Protein AF-A0A2G1LIZ6-F1 (afdb_monomer)

Secondary structure (DSSP, 8-state):
---GGGSPEE-HHHHHHTT--S---EE----PPPSS-EEEEEE-TT--EEEEEEE-SSTTSPP-EEEEEE--SS-EEE-TTSSEEE----EEE-GGG-EEEEGGGS-GGGS-S-EEEE-S--GGGGGG-

Foldseek 3Di:
DPDLVPADFCALVNCVVVVHHSPGGGRDDDDDDFFAKDKDWDADPVGWIKIKIFHDPDGRHGGFKIKIATQPPPAWEQDPVRDIADFDWDWDADPPRDTPDTQVPPDRRPTDSMDMGGDDDDPVVPPPD

Solvent-accessible surface area (backbone atoms only — not comparable to full-atom values): 7907 Å² total; per-residue (Å²): 129,85,62,67,87,74,38,58,65,46,41,30,66,61,34,43,74,74,75,40,68,70,91,35,74,42,69,39,84,89,74,87,81,64,62,14,74,46,76,51,74,52,65,50,96,91,63,52,34,42,37,42,37,33,40,32,95,45,92,66,33,64,50,50,36,36,41,40,36,43,64,70,60,87,43,68,37,84,40,98,85,80,47,75,36,38,20,44,79,50,68,42,73,46,86,92,71,43,69,82,44,52,35,79,80,45,58,77,87,70,31,44,53,62,46,77,47,75,76,64,85,63,80,73,74,66,78,82,118

Structure (mmCIF, N/CA/C/O backbone):
data_AF-A0A2G1LIZ6-F1
#
_entry.id   AF-A0A2G1LIZ6-F1
#
loop_
_atom_site.group_PDB
_atom_site.id
_atom_site.type_symbol
_atom_site.label_atom_id
_atom_site.label_alt_id
_atom_site.label_comp_id
_atom_site.label_asym_id
_atom_site.label_entity_id
_atom_site.label_seq_id
_atom_site.pdbx_PDB_ins_code
_atom_site.Cartn_x
_atom_site.Cartn_y
_atom_site.Cartn_z
_atom_site.occupancy
_atom_site.B_iso_or_equiv
_atom_site.auth_seq_id
_atom_site.auth_comp_id
_atom_site.auth_asym_id
_atom_site.auth_atom_id
_atom_site.pdbx_PDB_model_num
ATOM 1 N N . MET A 1 1 ? -5.457 14.242 18.792 1.00 60.66 1 MET A N 1
ATOM 2 C CA . MET A 1 1 ? -4.778 13.085 18.172 1.00 60.66 1 MET A CA 1
ATOM 3 C C . MET A 1 1 ? -4.907 11.948 19.171 1.00 60.66 1 MET A C 1
ATOM 5 O O . MET A 1 1 ? -4.660 12.217 20.341 1.00 60.66 1 MET A O 1
ATOM 9 N N . ALA A 1 2 ? -5.408 10.773 18.781 1.00 61.31 2 ALA A N 1
ATOM 10 C CA . ALA A 1 2 ? -5.489 9.646 19.712 1.00 61.31 2 ALA A CA 1
ATOM 11 C C . ALA A 1 2 ? -4.075 9.307 20.210 1.00 61.31 2 ALA A C 1
ATOM 13 O O . ALA A 1 2 ? -3.129 9.341 19.422 1.00 61.31 2 ALA A O 1
ATOM 14 N N . ASP A 1 3 ? -3.926 9.053 21.507 1.00 77.06 3 ASP A N 1
ATOM 15 C CA . ASP A 1 3 ? -2.654 8.614 22.073 1.00 77.06 3 ASP A CA 1
ATOM 16 C C . ASP A 1 3 ? -2.329 7.220 21.516 1.00 77.06 3 ASP A C 1
ATOM 18 O O . ASP A 1 3 ? -3.114 6.285 21.673 1.00 77.06 3 ASP A O 1
ATOM 22 N N . ILE A 1 4 ? -1.183 7.089 20.840 1.00 72.50 4 ILE A N 1
ATOM 23 C CA . ILE A 1 4 ? -0.761 5.840 20.194 1.00 72.50 4 ILE A CA 1
ATOM 24 C C . ILE A 1 4 ? -0.611 4.688 21.201 1.00 72.50 4 ILE A C 1
ATOM 26 O O . ILE A 1 4 ? -0.730 3.526 20.823 1.00 72.50 4 ILE A O 1
ATOM 30 N N . THR A 1 5 ? -0.406 4.999 22.486 1.00 76.12 5 THR A N 1
ATOM 31 C CA . THR A 1 5 ? -0.333 4.001 23.564 1.00 76.12 5 THR A CA 1
ATOM 32 C C . THR A 1 5 ? -1.681 3.353 23.884 1.00 76.12 5 THR A C 1
ATOM 34 O O . THR A 1 5 ? -1.715 2.325 24.553 1.00 76.12 5 THR A O 1
ATOM 37 N N . GLN A 1 6 ? -2.787 3.927 23.400 1.00 83.75 6 GLN A N 1
ATOM 38 C CA . GLN A 1 6 ? -4.148 3.420 23.601 1.00 83.75 6 GLN A CA 1
ATOM 39 C C . GLN A 1 6 ? -4.644 2.562 22.430 1.00 83.75 6 GLN A C 1
ATOM 41 O O . GLN A 1 6 ? -5.782 2.092 22.447 1.00 83.75 6 GLN A O 1
ATOM 46 N N . LEU A 1 7 ? -3.824 2.375 21.394 1.00 86.75 7 LEU A N 1
ATOM 47 C CA . LEU A 1 7 ? -4.186 1.516 20.275 1.00 86.75 7 LEU A CA 1
ATOM 48 C C . LEU A 1 7 ? -4.149 0.039 20.686 1.00 86.75 7 LEU A C 1
ATOM 50 O O . LEU A 1 7 ? -3.280 -0.359 21.468 1.00 86.75 7 LEU A O 1
ATOM 54 N N . PRO A 1 8 ? -5.050 -0.798 20.141 1.00 88.62 8 PRO A N 1
ATOM 55 C CA . PRO A 1 8 ? -4.951 -2.236 20.333 1.00 88.62 8 PRO A CA 1
ATOM 56 C C . PRO A 1 8 ? -3.616 -2.752 19.783 1.00 88.62 8 PRO A C 1
ATOM 58 O O . PRO A 1 8 ? -3.088 -2.238 18.797 1.00 88.62 8 PRO A O 1
ATOM 61 N N . VAL A 1 9 ? -3.074 -3.790 20.414 1.00 89.31 9 VAL A N 1
ATOM 62 C CA . VAL A 1 9 ? -1.849 -4.456 19.959 1.00 89.31 9 VAL A CA 1
ATOM 63 C C . VAL A 1 9 ? -2.237 -5.673 19.125 1.00 89.31 9 VAL A C 1
ATOM 65 O O . VAL A 1 9 ? -2.913 -6.567 19.634 1.00 89.31 9 VAL A O 1
ATOM 68 N N . MET A 1 10 ? -1.805 -5.722 17.862 1.00 87.94 10 MET A N 1
ATOM 69 C CA . MET A 1 10 ? -1.897 -6.941 17.053 1.00 87.94 10 MET A CA 1
ATOM 70 C C . MET A 1 10 ? -0.737 -7.860 17.434 1.00 87.94 10 MET A C 1
ATOM 72 O O . MET A 1 10 ? 0.426 -7.524 17.193 1.00 87.94 10 MET A O 1
ATOM 76 N N . ARG A 1 11 ? -1.048 -9.014 18.034 1.00 89.12 11 ARG A N 1
ATOM 77 C CA . ARG A 1 11 ? -0.033 -9.990 18.449 1.00 89.12 11 ARG A CA 1
ATOM 78 C C . ARG A 1 11 ? 0.511 -10.753 17.243 1.00 89.12 11 ARG A C 1
ATOM 80 O O . ARG A 1 11 ? -0.186 -10.939 16.244 1.00 89.12 11 ARG A O 1
ATOM 87 N N . ALA A 1 12 ? 1.723 -11.293 17.374 1.00 86.88 12 ALA A N 1
ATOM 88 C CA . ALA A 1 12 ? 2.371 -12.099 16.334 1.00 86.88 12 ALA A CA 1
ATOM 89 C C . ALA A 1 12 ? 1.498 -13.270 15.858 1.00 86.88 12 ALA A C 1
ATOM 91 O O . ALA A 1 12 ? 1.431 -13.551 14.663 1.00 86.88 12 ALA A O 1
ATOM 92 N N . SER A 1 13 ? 0.817 -13.934 16.796 1.00 88.44 13 SER A N 1
ATOM 93 C CA . SER A 1 13 ? -0.085 -15.054 16.518 1.00 88.44 13 SER A CA 1
ATOM 94 C C . SER A 1 13 ? -1.283 -14.646 15.668 1.00 88.44 13 SER A C 1
ATOM 96 O O . SER A 1 13 ? -1.691 -15.393 14.783 1.00 88.44 13 SER A O 1
ATOM 98 N N . ASP A 1 14 ? -1.826 -13.457 15.923 1.00 87.19 14 ASP A N 1
ATOM 99 C CA . ASP A 1 14 ? -3.014 -12.948 15.241 1.00 87.19 14 ASP A CA 1
ATOM 100 C C . ASP A 1 14 ? -2.648 -12.534 13.812 1.00 87.1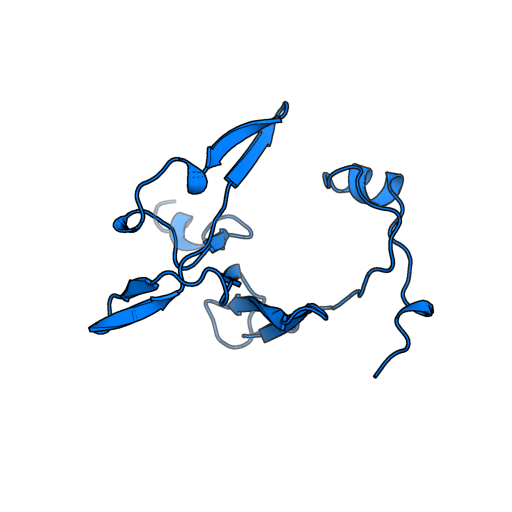9 14 ASP A C 1
ATOM 102 O O . ASP A 1 14 ? -3.355 -12.864 12.862 1.00 87.19 14 ASP A O 1
ATOM 106 N N . ALA A 1 15 ? -1.485 -11.895 13.653 1.00 85.19 15 ALA A N 1
ATOM 107 C CA . ALA A 1 15 ? -0.903 -11.582 12.354 1.00 85.19 15 ALA A CA 1
ATOM 108 C C . ALA A 1 15 ? -0.625 -12.849 11.525 1.00 85.19 15 ALA A C 1
ATOM 110 O O . ALA A 1 15 ? -0.995 -12.914 10.353 1.00 85.19 15 ALA A O 1
ATOM 111 N N . GLU A 1 16 ? -0.018 -13.877 12.124 1.00 85.06 16 GLU A N 1
ATOM 112 C CA . GLU A 1 16 ? 0.269 -15.139 11.432 1.00 85.06 16 GLU A CA 1
ATOM 113 C C . GLU A 1 16 ? -1.015 -15.864 11.004 1.00 85.06 16 GLU A C 1
ATOM 115 O O . GLU A 1 16 ? -1.078 -16.386 9.889 1.00 85.06 16 GLU A O 1
ATOM 120 N N . ALA A 1 17 ? -2.063 -15.840 11.835 1.00 86.19 17 ALA A N 1
ATOM 121 C CA . ALA A 1 17 ? -3.351 -16.458 11.523 1.00 86.19 17 ALA A CA 1
ATOM 122 C C . ALA A 1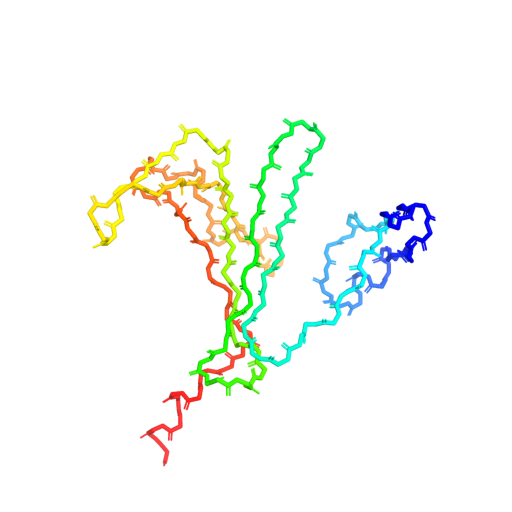 17 ? -4.027 -15.867 10.270 1.00 86.19 17 ALA A C 1
ATOM 124 O O . ALA A 1 17 ? -4.750 -16.583 9.578 1.00 86.19 17 ALA A O 1
ATOM 125 N N . ILE A 1 18 ? -3.762 -14.597 9.944 1.00 83.56 18 ILE A N 1
ATOM 126 C CA . ILE A 1 18 ? -4.260 -13.929 8.728 1.00 83.56 18 ILE A CA 1
ATOM 127 C C . ILE A 1 18 ? -3.228 -13.897 7.586 1.00 83.56 18 ILE A C 1
ATOM 129 O O . ILE A 1 18 ? -3.427 -13.211 6.585 1.00 83.56 18 ILE A O 1
ATOM 133 N N . GLY A 1 19 ? -2.123 -14.641 7.712 1.00 77.81 19 GLY A N 1
ATOM 134 C CA . GLY A 1 19 ? -1.084 -14.755 6.682 1.00 77.81 19 GLY A CA 1
ATOM 135 C C . GLY A 1 19 ? -0.086 -13.593 6.639 1.00 77.81 19 GLY A C 1
ATOM 136 O O . GLY A 1 19 ? 0.644 -13.451 5.657 1.00 77.81 19 GLY A O 1
ATOM 137 N N . PHE A 1 20 ? -0.032 -12.767 7.684 1.00 79.31 20 PHE A N 1
ATOM 138 C CA . PHE A 1 20 ? 0.905 -11.655 7.807 1.00 79.31 20 PHE A CA 1
ATOM 139 C C . PHE A 1 20 ? 2.208 -12.092 8.507 1.00 79.31 20 PHE A C 1
ATOM 141 O O . PHE A 1 20 ? 2.254 -13.090 9.227 1.00 79.31 20 PHE A O 1
ATOM 148 N N . ALA A 1 21 ? 3.313 -11.381 8.257 1.00 69.56 21 ALA A N 1
ATOM 149 C CA . ALA A 1 21 ? 4.631 -11.774 8.767 1.00 69.56 21 ALA A CA 1
ATOM 150 C C . ALA A 1 21 ? 4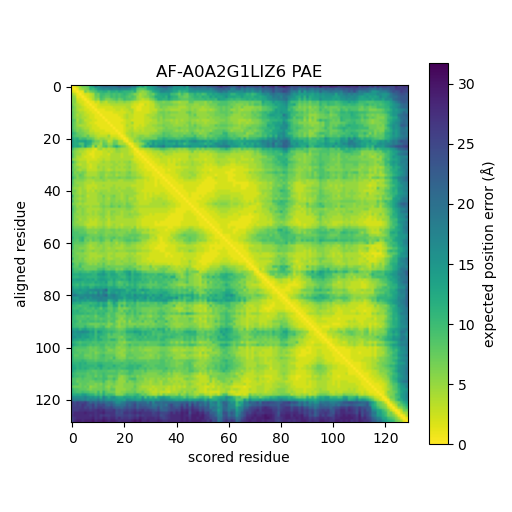.713 -11.682 10.304 1.00 69.56 21 ALA A C 1
ATOM 152 O O . ALA A 1 21 ? 4.033 -10.877 10.925 1.00 69.56 21 ALA A O 1
ATOM 153 N N . ARG A 1 22 ? 5.605 -12.448 10.942 1.00 63.91 22 ARG A N 1
ATOM 154 C CA . ARG A 1 22 ? 5.727 -12.502 12.418 1.00 63.91 22 ARG A CA 1
ATOM 155 C C . ARG A 1 22 ? 6.353 -11.266 13.073 1.00 63.91 22 ARG A C 1
ATOM 157 O O . ARG A 1 22 ? 6.548 -11.262 14.281 1.00 63.91 22 ARG A O 1
ATOM 164 N N . PHE A 1 23 ? 6.666 -10.214 12.317 1.00 62.75 23 PHE A N 1
ATOM 165 C CA . PHE A 1 23 ? 7.234 -8.968 12.854 1.00 62.75 23 PHE A CA 1
ATOM 166 C C . PHE A 1 23 ? 6.222 -8.127 13.665 1.00 62.75 23 PHE A C 1
ATOM 168 O O . PHE A 1 23 ? 6.439 -6.934 13.853 1.00 62.75 23 PHE A O 1
ATOM 175 N N . ASN A 1 24 ? 5.121 -8.723 14.131 1.00 69.31 24 ASN A N 1
ATOM 176 C CA . ASN A 1 24 ? 4.016 -8.032 14.786 1.00 69.31 24 ASN A CA 1
ATOM 177 C C . ASN A 1 24 ? 3.987 -8.334 16.286 1.00 69.31 24 ASN A C 1
ATOM 179 O O . ASN A 1 24 ? 3.921 -9.488 16.682 1.00 69.31 24 ASN A O 1
ATOM 183 N N . ASP A 1 25 ? 4.044 -7.280 17.092 1.00 83.00 25 ASP A N 1
ATOM 184 C CA . ASP A 1 25 ? 3.626 -7.196 18.500 1.00 83.00 25 ASP A CA 1
ATOM 185 C C . ASP A 1 25 ? 3.594 -5.699 18.852 1.00 83.00 25 ASP A C 1
ATOM 187 O O . ASP A 1 25 ? 4.365 -5.185 19.662 1.00 83.00 25 ASP A O 1
ATOM 191 N N . VAL A 1 26 ? 2.824 -4.948 18.061 1.00 84.12 26 VAL A N 1
ATOM 192 C CA . VAL A 1 26 ? 2.916 -3.484 17.982 1.00 84.12 26 VAL A CA 1
ATOM 193 C C . VAL A 1 26 ? 1.534 -2.826 18.010 1.00 84.12 26 VAL A C 1
ATOM 195 O O . VAL A 1 26 ? 0.549 -3.445 17.584 1.00 84.12 26 VAL A O 1
ATOM 198 N N . PRO A 1 27 ? 1.440 -1.562 18.475 1.00 87.50 27 PRO A N 1
ATOM 199 C CA . PRO A 1 27 ? 0.222 -0.767 18.368 1.00 87.50 27 PRO A CA 1
ATOM 200 C C . PRO A 1 27 ? -0.301 -0.751 16.928 1.00 87.50 27 PRO A C 1
ATOM 202 O O . PRO A 1 27 ? 0.426 -0.423 15.992 1.00 87.50 27 PRO A O 1
ATOM 205 N N . THR A 1 28 ? -1.566 -1.113 16.754 1.00 86.38 28 THR A N 1
ATOM 206 C CA . THR A 1 28 ? -2.241 -1.208 15.459 1.00 86.38 28 THR A CA 1
ATOM 207 C C . THR A 1 28 ? -3.396 -0.227 15.436 1.00 86.38 28 THR A C 1
ATOM 209 O O . THR A 1 28 ? -4.218 -0.218 16.345 1.00 86.38 28 THR A O 1
ATOM 212 N N . PHE A 1 29 ? -3.471 0.604 14.400 1.00 87.88 29 PHE A N 1
ATOM 213 C CA . PHE A 1 29 ? -4.598 1.508 14.199 1.00 87.88 29 PHE A CA 1
ATOM 214 C C . PHE A 1 29 ? -5.666 0.802 13.350 1.00 87.88 29 PHE A C 1
ATOM 216 O O . PHE A 1 29 ? -5.493 0.732 12.131 1.00 87.88 29 PHE A O 1
ATOM 223 N N . PRO A 1 30 ? -6.733 0.237 13.949 1.00 85.88 30 PRO A N 1
ATOM 224 C CA . PRO A 1 30 ? -7.818 -0.335 13.169 1.00 85.88 30 PRO A CA 1
ATOM 225 C C . PRO A 1 30 ? -8.576 0.796 12.475 1.00 85.88 30 PRO A C 1
ATOM 227 O O . PRO A 1 30 ? -8.941 1.790 13.106 1.00 85.88 30 PRO A O 1
ATOM 230 N N . LEU A 1 31 ? -8.808 0.643 11.176 1.00 88.81 31 LEU A N 1
ATOM 231 C CA . LEU A 1 31 ? -9.598 1.584 10.401 1.00 88.81 31 LEU A CA 1
ATOM 232 C C . LEU A 1 31 ? -10.528 0.820 9.467 1.00 88.81 31 LEU A C 1
ATOM 234 O O . LEU A 1 31 ? -10.067 0.109 8.576 1.00 88.81 31 LEU A O 1
ATOM 238 N N . ASP A 1 32 ? -11.826 1.023 9.657 1.00 92.00 32 ASP A N 1
ATOM 239 C CA . ASP A 1 32 ? -12.833 0.599 8.696 1.00 92.00 32 ASP A CA 1
ATOM 240 C C . ASP A 1 32 ? -12.844 1.589 7.530 1.00 92.00 32 ASP A C 1
ATOM 242 O O . ASP A 1 32 ? -12.994 2.800 7.718 1.00 92.00 32 ASP A O 1
ATOM 246 N N . ILE A 1 33 ? -12.654 1.074 6.317 1.00 93.19 33 ILE A N 1
ATOM 247 C CA . ILE A 1 33 ? -12.689 1.888 5.105 1.00 93.19 33 ILE A CA 1
ATOM 248 C C . ILE A 1 33 ? -14.149 2.012 4.655 1.00 93.19 33 ILE A C 1
ATOM 250 O O . ILE A 1 33 ? -14.803 0.982 4.474 1.00 93.19 33 ILE A O 1
ATOM 254 N N . PRO A 1 34 ? -14.684 3.235 4.493 1.00 92.75 34 PRO A N 1
ATOM 255 C CA . PRO A 1 34 ? -16.061 3.420 4.059 1.00 92.75 34 PRO A CA 1
ATOM 256 C C . PRO A 1 34 ? -16.248 3.036 2.586 1.00 92.75 34 PRO A C 1
ATOM 258 O O . PRO A 1 34 ? -15.288 2.961 1.819 1.00 92.75 34 PRO A O 1
ATOM 261 N N . ASP A 1 35 ? -17.507 2.872 2.182 1.00 94.00 35 ASP A N 1
ATOM 262 C CA . ASP A 1 35 ? -17.870 2.782 0.770 1.00 94.00 35 ASP A CA 1
ATOM 263 C C . ASP A 1 35 ? -17.503 4.070 0.013 1.00 94.00 35 ASP A C 1
ATOM 265 O O . ASP A 1 35 ? -17.664 5.189 0.511 1.00 94.00 35 ASP A O 1
ATOM 269 N N . GLY A 1 36 ? -17.073 3.904 -1.237 1.00 93.06 36 GLY A N 1
ATOM 270 C CA . GLY A 1 36 ? -16.527 4.961 -2.075 1.00 93.06 36 GLY A CA 1
ATOM 271 C C . GLY A 1 36 ? -15.010 5.093 -1.954 1.00 93.06 36 GLY A C 1
ATOM 272 O O . GLY A 1 36 ? -14.312 4.196 -1.490 1.00 93.06 36 GLY A O 1
ATOM 273 N N . ASP A 1 37 ? -14.509 6.226 -2.432 1.00 94.12 37 ASP A N 1
ATOM 274 C CA . ASP A 1 37 ? -13.081 6.513 -2.453 1.00 94.12 37 ASP A CA 1
ATOM 275 C C . ASP A 1 37 ? -12.615 7.037 -1.088 1.00 94.12 37 ASP A C 1
ATOM 277 O O . ASP A 1 37 ? -13.249 7.921 -0.502 1.00 94.12 37 ASP A O 1
ATOM 281 N N . PHE A 1 38 ? -11.483 6.535 -0.593 1.00 95.69 38 PHE A N 1
ATOM 282 C CA . PHE A 1 38 ? -10.929 6.950 0.696 1.00 95.69 38 PHE A CA 1
ATOM 283 C C . PHE A 1 38 ? -9.400 6.991 0.679 1.00 95.69 38 PHE A C 1
ATOM 285 O O . PHE A 1 38 ? -8.748 6.100 0.139 1.00 95.69 38 PHE A O 1
ATOM 292 N N . THR A 1 39 ? -8.805 8.002 1.316 1.00 95.88 39 THR A N 1
ATOM 293 C CA . THR A 1 39 ? -7.347 8.196 1.324 1.00 95.88 39 THR A CA 1
ATOM 294 C C . THR A 1 39 ? -6.800 8.251 2.740 1.00 95.88 39 THR A C 1
ATOM 296 O O . THR A 1 39 ? -7.258 9.041 3.565 1.00 95.88 39 THR A O 1
ATOM 299 N N . ILE A 1 40 ? -5.737 7.487 2.985 1.00 95.19 40 ILE A N 1
ATOM 300 C CA . ILE A 1 40 ? -4.907 7.573 4.185 1.00 95.19 40 ILE A CA 1
ATOM 301 C C . ILE A 1 40 ? -3.541 8.128 3.788 1.00 95.19 40 ILE A C 1
ATOM 303 O O . ILE A 1 40 ? -2.896 7.640 2.861 1.00 95.19 40 ILE A O 1
ATOM 307 N N . SER A 1 41 ? -3.059 9.127 4.521 1.00 92.94 41 SER A N 1
ATOM 308 C CA . SER A 1 41 ? -1.695 9.634 4.384 1.00 92.94 41 SER A CA 1
ATOM 309 C C . SER A 1 41 ? -0.998 9.544 5.731 1.00 92.94 41 SER A C 1
ATOM 311 O O . SER A 1 41 ? -1.550 9.958 6.751 1.00 92.94 41 SER A O 1
ATOM 313 N N . MET A 1 42 ? 0.214 8.999 5.737 1.00 92.81 42 MET A N 1
ATOM 314 C CA . MET A 1 42 ? 1.030 8.882 6.939 1.00 92.81 42 MET A CA 1
ATOM 315 C C . MET A 1 42 ? 2.438 9.396 6.683 1.00 92.81 42 MET A C 1
ATOM 317 O O . MET A 1 42 ? 2.971 9.287 5.576 1.00 92.81 42 MET A O 1
ATOM 321 N N . LYS A 1 43 ? 3.033 9.967 7.731 1.00 92.56 43 LYS A N 1
ATOM 322 C CA . LYS A 1 43 ? 4.390 10.502 7.721 1.00 92.56 43 LYS A CA 1
ATOM 323 C C . LYS A 1 43 ? 5.137 9.993 8.945 1.00 92.56 43 LYS A C 1
ATOM 325 O O . LYS A 1 43 ? 4.631 10.116 10.059 1.00 92.56 43 LYS A O 1
ATOM 330 N N . THR A 1 44 ? 6.328 9.450 8.749 1.00 87.62 44 THR A N 1
ATOM 331 C CA . THR A 1 44 ? 7.235 9.108 9.845 1.00 87.62 44 THR A CA 1
ATOM 332 C C . THR A 1 44 ? 7.756 10.379 10.523 1.00 87.62 44 THR A C 1
ATOM 334 O O . THR A 1 44 ? 7.680 11.490 9.983 1.00 87.62 44 THR A O 1
ATOM 337 N N . THR A 1 45 ? 8.311 10.232 11.724 1.00 86.75 45 THR A N 1
ATOM 338 C CA . THR A 1 45 ? 8.914 11.350 12.466 1.00 86.75 45 THR A CA 1
ATOM 339 C C . THR A 1 45 ? 10.110 11.959 11.735 1.00 86.75 45 THR A C 1
ATOM 341 O O . THR A 1 45 ? 10.312 13.167 11.822 1.00 86.75 45 THR A O 1
ATOM 344 N N . ASP A 1 46 ? 10.845 11.159 10.957 1.00 87.69 46 ASP A N 1
ATOM 345 C CA . ASP A 1 46 ? 11.944 11.611 10.093 1.00 87.69 46 ASP A CA 1
ATOM 346 C C . ASP A 1 46 ? 11.485 12.130 8.717 1.00 87.69 46 ASP A C 1
ATOM 348 O O . ASP A 1 46 ? 12.309 12.479 7.877 1.00 87.69 46 ASP A O 1
ATOM 352 N N . GLY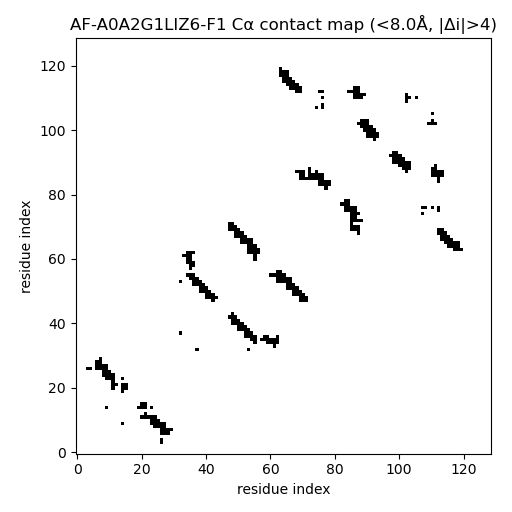 A 1 47 ? 10.172 12.253 8.497 1.00 84.06 47 GLY A N 1
ATOM 353 C CA . GLY A 1 47 ? 9.603 13.003 7.379 1.00 84.06 47 GLY A CA 1
ATOM 354 C C . GLY A 1 47 ? 9.185 12.176 6.168 1.00 84.06 47 GLY A C 1
ATOM 355 O O . GLY A 1 47 ? 8.495 12.734 5.319 1.00 84.06 47 GLY A O 1
ATOM 356 N N . ARG A 1 48 ? 9.506 10.877 6.127 1.00 86.06 48 ARG A N 1
ATOM 357 C CA . ARG A 1 48 ? 9.114 9.969 5.044 1.00 86.06 48 ARG A CA 1
ATOM 358 C C . ARG A 1 48 ? 7.596 9.808 4.978 1.00 86.06 48 ARG A C 1
ATOM 360 O O . ARG A 1 48 ? 6.959 9.452 5.969 1.00 86.06 48 ARG A O 1
ATOM 367 N N . ARG A 1 49 ? 7.008 10.042 3.811 1.00 91.38 49 ARG A N 1
ATOM 368 C CA . ARG A 1 49 ? 5.572 10.051 3.556 1.00 91.38 49 ARG A CA 1
ATOM 369 C C . ARG A 1 49 ? 5.179 8.924 2.623 1.00 91.38 49 ARG A C 1
ATOM 371 O O . ARG A 1 49 ? 5.754 8.729 1.553 1.00 91.38 49 ARG A O 1
ATOM 378 N N . MET A 1 50 ? 4.103 8.258 3.008 1.00 89.75 50 MET A N 1
ATOM 379 C CA . MET A 1 50 ? 3.378 7.323 2.166 1.00 89.7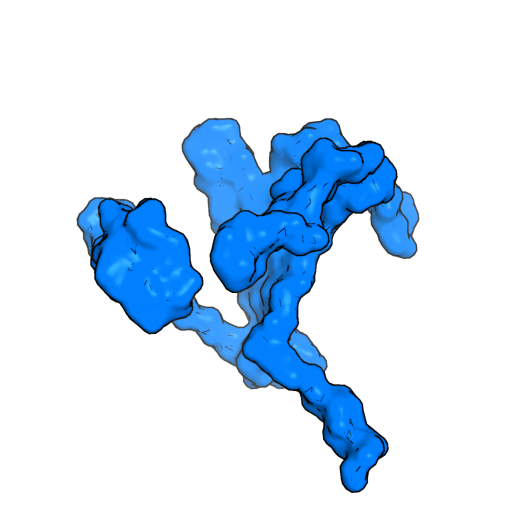5 50 MET A CA 1
ATOM 380 C C . MET A 1 50 ? 1.937 7.821 2.010 1.00 89.75 50 MET A C 1
ATOM 382 O O . MET A 1 50 ? 1.432 8.611 2.814 1.00 89.75 50 MET A O 1
ATOM 386 N N . THR A 1 51 ? 1.255 7.407 0.956 1.00 91.94 51 THR A N 1
ATOM 387 C CA . THR A 1 51 ? -0.182 7.622 0.774 1.00 91.94 51 THR A CA 1
ATOM 388 C C . THR A 1 51 ? -0.789 6.344 0.226 1.00 91.94 51 THR A C 1
ATOM 390 O O . THR A 1 51 ? -0.206 5.718 -0.655 1.00 91.94 51 THR A O 1
ATOM 393 N N . ILE A 1 52 ? -1.918 5.953 0.806 1.00 95.12 52 ILE A N 1
ATOM 394 C CA . ILE A 1 52 ? -2.697 4.783 0.428 1.00 95.12 52 ILE A CA 1
ATOM 395 C C . ILE A 1 52 ? -4.071 5.293 0.013 1.00 95.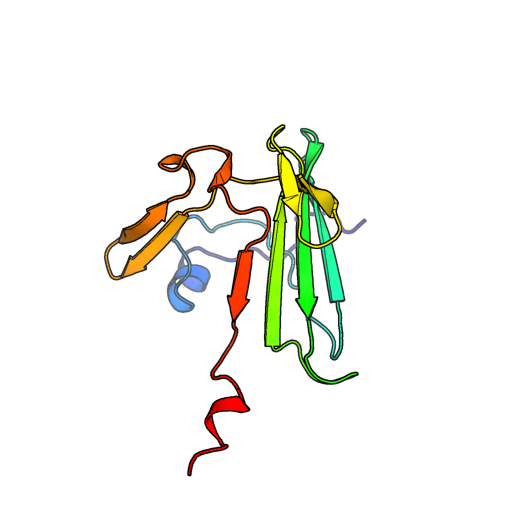12 52 ILE A C 1
ATOM 397 O O . ILE A 1 52 ? -4.759 5.939 0.807 1.00 95.12 52 ILE A O 1
ATOM 401 N N . PHE A 1 53 ? -4.451 5.021 -1.225 1.00 94.44 53 PHE A N 1
ATOM 402 C CA . PHE A 1 53 ? -5.761 5.335 -1.768 1.00 94.44 53 PHE A CA 1
ATOM 403 C C . PHE A 1 53 ? -6.548 4.045 -1.980 1.00 94.44 53 PHE A C 1
ATOM 405 O O . PHE A 1 53 ? -6.065 3.111 -2.613 1.00 94.44 53 PHE A O 1
ATOM 412 N N . PHE A 1 54 ? -7.757 4.004 -1.438 1.00 95.75 54 PHE A N 1
ATOM 413 C CA . PHE A 1 54 ? -8.731 2.941 -1.623 1.00 95.75 54 PHE A CA 1
ATOM 414 C C . PHE A 1 54 ? -9.737 3.421 -2.661 1.00 95.75 54 PHE A C 1
ATOM 416 O O . PHE A 1 54 ? -10.473 4.373 -2.401 1.00 95.75 54 PHE A O 1
ATOM 423 N N . GLY A 1 55 ? -9.736 2.787 -3.832 1.00 91.62 55 GLY A N 1
ATOM 424 C CA . GLY A 1 55 ? -10.549 3.216 -4.966 1.00 91.62 55 GLY A CA 1
ATOM 425 C C . GLY A 1 55 ? -11.718 2.284 -5.244 1.00 91.62 55 GLY A C 1
ATOM 426 O O . GLY A 1 55 ? -11.572 1.055 -5.224 1.00 91.62 55 GLY A O 1
ATOM 427 N N . ALA A 1 56 ? -12.875 2.863 -5.561 1.00 90.56 56 ALA A N 1
ATOM 428 C CA . ALA A 1 56 ? -14.051 2.134 -6.016 1.00 90.56 56 ALA A CA 1
ATOM 429 C C . ALA A 1 56 ? -14.272 2.340 -7.524 1.00 90.56 56 ALA A C 1
ATOM 431 O O . ALA A 1 56 ? -14.311 3.462 -8.023 1.00 90.56 56 ALA A O 1
ATOM 432 N N . TYR A 1 57 ? -14.507 1.258 -8.275 1.00 86.38 57 TYR A N 1
ATOM 433 C CA . TYR A 1 57 ? -14.852 1.372 -9.704 1.00 86.38 57 TYR A CA 1
ATOM 434 C C . TYR A 1 57 ? -16.242 1.980 -9.943 1.00 86.38 57 TYR A C 1
ATOM 436 O O . TYR A 1 57 ? -16.542 2.450 -11.040 1.00 86.38 57 TYR A O 1
ATOM 444 N N . ARG A 1 58 ? -17.113 1.954 -8.928 1.00 88.19 58 ARG A N 1
ATOM 445 C CA . ARG A 1 58 ? -18.454 2.547 -8.959 1.00 88.19 58 ARG A CA 1
ATOM 446 C C . ARG A 1 58 ? -18.620 3.445 -7.741 1.00 88.19 58 ARG A C 1
ATOM 448 O O . ARG A 1 58 ? -18.273 3.056 -6.630 1.00 88.19 58 ARG A O 1
ATOM 455 N N . ARG A 1 59 ? -19.187 4.636 -7.945 1.00 87.69 59 ARG A N 1
ATOM 456 C CA . ARG A 1 59 ? -19.405 5.611 -6.870 1.00 87.69 59 ARG A CA 1
ATOM 457 C C . ARG A 1 59 ? -20.249 4.998 -5.747 1.00 87.69 59 ARG A C 1
ATOM 459 O O . ARG A 1 59 ? -21.348 4.519 -6.008 1.00 87.69 59 ARG A O 1
ATOM 466 N N . GLY A 1 60 ? -19.743 5.080 -4.517 1.00 90.25 60 GLY A N 1
ATOM 467 C CA . GLY A 1 60 ? -20.427 4.591 -3.317 1.00 90.25 60 GLY A CA 1
ATOM 468 C C . GLY A 1 60 ? -20.441 3.068 -3.163 1.00 90.25 60 GLY A C 1
ATOM 469 O O . GLY A 1 60 ? -21.195 2.575 -2.339 1.00 90.25 60 GLY A O 1
ATOM 470 N N . ALA A 1 61 ? -19.659 2.327 -3.954 1.00 92.56 61 ALA A N 1
ATOM 471 C CA . ALA A 1 61 ? -19.420 0.902 -3.732 1.00 92.56 61 ALA A CA 1
ATOM 472 C C . ALA A 1 61 ? -18.163 0.691 -2.866 1.00 92.56 61 ALA A C 1
ATOM 474 O O . ALA A 1 61 ? -17.322 1.593 -2.810 1.00 92.56 61 ALA A O 1
ATOM 475 N N . PRO A 1 62 ? -17.979 -0.494 -2.258 1.00 94.38 62 PRO A N 1
ATOM 476 C CA . PRO A 1 62 ? -16.744 -0.819 -1.557 1.00 94.38 62 PRO A CA 1
ATOM 477 C C . PRO A 1 62 ? -15.506 -0.681 -2.462 1.00 94.38 62 PRO A C 1
ATOM 479 O O . PRO A 1 62 ? -15.587 -1.001 -3.659 1.00 94.38 62 PRO A O 1
ATOM 482 N N . PRO A 1 63 ? -14.348 -0.274 -1.912 1.00 93.38 63 PRO A N 1
ATOM 483 C CA . PRO A 1 63 ? -13.093 -0.255 -2.652 1.00 93.38 63 PRO A CA 1
ATOM 484 C C . PRO A 1 63 ? -12.727 -1.620 -3.251 1.00 93.38 63 PRO A C 1
ATOM 486 O O . PRO A 1 63 ? -12.960 -2.669 -2.649 1.00 93.38 63 PRO A O 1
ATOM 489 N N . ARG A 1 64 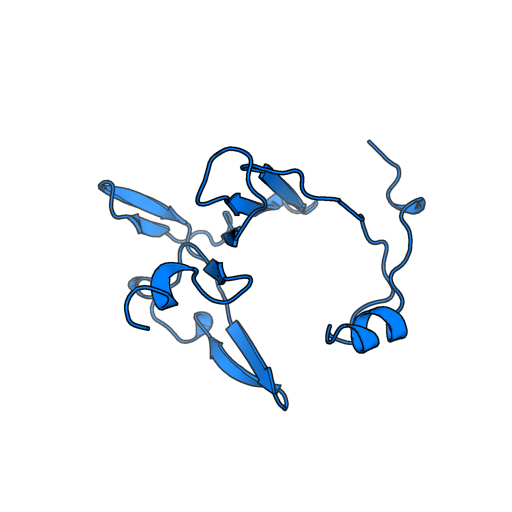? -12.125 -1.613 -4.444 1.00 92.31 64 ARG A N 1
ATOM 490 C CA . ARG A 1 64 ? -11.725 -2.827 -5.189 1.00 92.31 64 ARG A CA 1
ATOM 491 C C . ARG A 1 64 ? -10.237 -2.902 -5.498 1.00 92.31 64 ARG A C 1
ATOM 493 O O . ARG A 1 64 ? -9.739 -3.983 -5.818 1.00 92.31 64 ARG A O 1
ATOM 500 N N . PHE A 1 65 ? -9.534 -1.787 -5.364 1.00 90.75 65 PHE A N 1
ATOM 501 C CA . PHE A 1 65 ? -8.092 -1.718 -5.512 1.00 90.75 65 PHE A CA 1
ATOM 502 C C . PHE A 1 65 ? -7.493 -0.737 -4.505 1.00 90.75 65 PHE A C 1
ATOM 504 O O . PHE A 1 65 ? -8.191 0.121 -3.952 1.00 90.75 65 PHE A O 1
ATOM 511 N N . VAL A 1 66 ? -6.194 -0.897 -4.269 1.00 93.69 66 VAL A N 1
ATOM 512 C CA . VAL A 1 66 ? -5.407 -0.038 -3.391 1.00 93.69 66 VAL A CA 1
ATOM 513 C C . VAL A 1 66 ? -4.206 0.495 -4.148 1.00 93.69 66 VAL A C 1
ATOM 515 O O . VAL A 1 66 ? -3.349 -0.279 -4.567 1.00 93.69 66 VAL A O 1
ATOM 518 N N . ASP A 1 67 ? -4.126 1.812 -4.245 1.00 90.00 67 ASP A N 1
ATOM 519 C CA . ASP A 1 67 ? -2.989 2.529 -4.798 1.00 90.00 67 ASP A CA 1
ATOM 520 C C . ASP A 1 67 ? -2.066 2.968 -3.663 1.00 90.00 67 ASP A C 1
ATOM 522 O O . ASP A 1 67 ? -2.487 3.637 -2.718 1.00 90.00 67 ASP A O 1
ATOM 526 N N . ILE A 1 68 ? -0.790 2.606 -3.757 1.00 91.12 68 ILE A N 1
ATOM 527 C CA . ILE A 1 68 ? 0.231 2.958 -2.773 1.00 91.12 68 ILE A CA 1
ATOM 528 C C . ILE A 1 68 ? 1.302 3.798 -3.452 1.00 91.12 68 ILE A C 1
ATOM 530 O O . ILE A 1 68 ? 1.893 3.393 -4.456 1.00 91.12 68 ILE A O 1
ATOM 534 N N . GLN A 1 69 ? 1.578 4.958 -2.860 1.00 84.25 69 GLN A N 1
ATOM 535 C CA . GLN A 1 69 ? 2.630 5.861 -3.300 1.00 84.25 69 GLN A CA 1
ATOM 536 C C . GLN A 1 69 ? 3.534 6.263 -2.136 1.00 84.25 69 GLN A C 1
ATOM 538 O O . GLN A 1 69 ? 3.064 6.650 -1.063 1.00 84.25 69 GLN A O 1
ATOM 543 N N . TYR A 1 70 ? 4.841 6.218 -2.375 1.00 84.25 70 TYR A N 1
ATOM 544 C CA . TYR A 1 70 ? 5.869 6.749 -1.488 1.00 84.25 70 TYR A CA 1
ATOM 545 C C . TYR A 1 70 ? 6.525 7.974 -2.134 1.00 84.25 70 TYR A C 1
ATOM 547 O O . TYR A 1 70 ? 6.841 7.955 -3.321 1.00 84.25 70 TYR A O 1
ATOM 555 N N . HIS A 1 71 ? 6.693 9.052 -1.364 1.00 79.88 71 HIS A N 1
ATOM 556 C CA . HIS A 1 71 ? 7.011 10.378 -1.920 1.00 79.88 71 HIS A CA 1
ATOM 557 C C . HIS A 1 71 ? 8.492 10.757 -1.821 1.00 79.88 71 HIS A C 1
ATOM 559 O O . HIS A 1 71 ? 8.963 11.595 -2.585 1.00 79.88 71 HIS A O 1
ATOM 565 N N . ASP A 1 72 ? 9.244 10.129 -0.916 1.00 77.88 72 ASP A N 1
ATOM 566 C CA . ASP A 1 72 ? 10.549 10.642 -0.477 1.00 77.88 72 ASP A CA 1
ATOM 567 C C . ASP A 1 72 ? 11.737 9.784 -0.934 1.00 77.88 72 ASP A C 1
ATOM 569 O O . ASP A 1 72 ? 12.764 9.716 -0.262 1.00 77.88 72 ASP A O 1
ATOM 573 N N . ASN A 1 73 ? 11.627 9.099 -2.077 1.00 76.44 73 ASN A N 1
ATOM 574 C CA . ASN A 1 73 ? 12.747 8.327 -2.641 1.00 76.44 73 ASN A CA 1
ATOM 575 C C . ASN A 1 73 ? 13.776 9.208 -3.373 1.00 76.44 73 ASN A C 1
ATOM 577 O O . ASN A 1 73 ? 14.770 8.703 -3.889 1.00 76.44 73 ASN A O 1
ATOM 581 N N . GLY A 1 74 ? 13.509 10.514 -3.500 1.00 78.19 74 GLY A N 1
ATOM 582 C CA . GLY A 1 74 ? 14.397 11.480 -4.160 1.00 78.19 74 GLY A CA 1
ATOM 583 C C . GLY A 1 74 ? 14.593 11.259 -5.665 1.00 78.19 74 GLY A C 1
ATOM 584 O O . GLY A 1 74 ? 15.474 11.868 -6.262 1.00 78.19 74 GLY A O 1
ATOM 585 N N . THR A 1 75 ? 13.793 10.391 -6.283 1.00 83.00 75 THR A N 1
ATOM 586 C CA . THR A 1 75 ? 13.879 10.007 -7.698 1.00 83.00 75 THR A CA 1
ATOM 587 C C . THR A 1 75 ? 12.509 10.130 -8.350 1.00 83.00 75 THR A C 1
ATOM 589 O O . THR A 1 75 ? 11.488 9.928 -7.690 1.00 83.00 75 THR A O 1
ATOM 592 N N . MET A 1 76 ? 12.480 10.474 -9.638 1.00 87.00 76 MET A N 1
ATOM 593 C CA . MET A 1 76 ? 11.246 10.694 -10.391 1.00 87.00 76 MET A CA 1
ATOM 594 C C . MET A 1 76 ? 11.328 10.087 -11.792 1.00 87.00 76 MET A C 1
ATOM 596 O O . MET A 1 76 ? 12.414 10.026 -12.361 1.00 87.00 76 MET A O 1
ATOM 600 N N . ILE A 1 77 ? 10.175 9.723 -12.353 1.00 88.56 77 ILE A N 1
ATOM 601 C CA . ILE A 1 77 ? 10.004 9.286 -13.749 1.00 88.56 77 ILE A CA 1
ATOM 602 C C . ILE A 1 77 ? 8.936 10.128 -14.447 1.00 88.56 77 ILE A C 1
ATOM 604 O O . ILE A 1 77 ? 8.069 10.709 -13.787 1.00 88.56 77 ILE A O 1
ATOM 608 N N . SER A 1 78 ? 8.976 10.189 -15.777 1.00 88.00 78 SER A N 1
ATOM 609 C CA . SER A 1 78 ? 7.906 10.811 -16.561 1.00 88.00 78 SER A CA 1
ATOM 610 C C . SER A 1 78 ? 6.594 10.044 -16.392 1.00 88.00 78 SER A C 1
ATOM 612 O O . SER A 1 78 ? 6.576 8.815 -16.417 1.00 88.00 78 SER A O 1
ATOM 614 N N . ASN A 1 79 ? 5.486 10.765 -16.233 1.00 82.88 79 ASN A N 1
ATOM 615 C CA . ASN A 1 79 ? 4.153 10.180 -16.119 1.00 82.88 79 ASN A CA 1
ATOM 616 C C . ASN A 1 79 ? 3.302 10.422 -17.374 1.00 82.88 79 ASN A C 1
ATOM 618 O O . ASN A 1 79 ? 3.621 11.259 -18.218 1.00 82.88 79 ASN A O 1
ATOM 622 N N . ALA A 1 80 ? 2.190 9.688 -17.482 1.00 80.94 80 ALA A N 1
ATOM 623 C CA . ALA A 1 80 ? 1.312 9.712 -18.656 1.00 80.94 80 ALA A CA 1
ATOM 624 C C . ALA A 1 80 ? 0.696 11.094 -18.958 1.00 80.94 80 ALA A C 1
ATOM 626 O O . ALA A 1 80 ? 0.292 11.350 -20.088 1.00 80.94 80 ALA A O 1
ATOM 627 N N . ASN A 1 81 ? 0.661 11.996 -17.973 1.00 83.81 81 ASN A N 1
ATOM 628 C CA . ASN A 1 81 ? 0.095 13.338 -18.106 1.00 83.81 81 ASN A CA 1
ATOM 629 C C . ASN A 1 81 ? 1.154 14.397 -18.473 1.00 83.81 81 ASN A C 1
ATOM 631 O O . ASN A 1 81 ? 0.887 15.592 -18.364 1.00 83.81 81 ASN A O 1
ATOM 635 N N . GLY A 1 82 ? 2.363 13.980 -18.871 1.00 83.12 82 GLY A N 1
ATOM 636 C CA . GLY A 1 82 ? 3.462 14.882 -19.234 1.00 83.12 82 GLY A CA 1
ATOM 637 C C . GLY A 1 82 ? 4.172 15.530 -18.040 1.00 83.12 82 GLY A C 1
ATOM 638 O O . GLY A 1 82 ? 4.978 16.438 -18.229 1.00 83.12 82 GLY A O 1
ATOM 639 N N . GLY A 1 83 ? 3.878 15.083 -16.816 1.00 87.44 83 GLY A N 1
ATOM 640 C CA . GLY A 1 83 ? 4.543 15.514 -15.589 1.00 87.44 83 GLY A CA 1
ATOM 641 C C . GLY A 1 83 ? 5.593 14.515 -15.101 1.00 87.44 83 GLY A C 1
ATOM 642 O O . GLY A 1 83 ? 5.917 13.538 -15.774 1.00 87.44 83 GLY A O 1
ATOM 643 N N . MET A 1 84 ? 6.094 14.750 -13.889 1.00 87.56 84 MET A N 1
ATOM 644 C CA . MET A 1 84 ? 6.983 13.827 -13.180 1.00 87.56 84 MET A CA 1
ATOM 645 C C . MET A 1 84 ? 6.245 13.193 -11.999 1.00 87.56 84 MET A C 1
ATOM 647 O O . MET A 1 84 ? 5.483 13.872 -11.310 1.00 87.56 84 MET A O 1
ATOM 651 N N . SER A 1 85 ? 6.486 11.908 -11.754 1.00 85.31 85 SER A N 1
ATOM 652 C CA . SER A 1 85 ? 5.998 11.184 -10.576 1.00 85.31 85 SER A CA 1
ATOM 653 C C . SER A 1 85 ? 7.174 10.682 -9.739 1.00 85.31 85 SER A C 1
ATOM 655 O O . SER A 1 85 ? 8.146 10.201 -10.324 1.00 85.31 85 SER A O 1
ATOM 657 N N . PRO A 1 86 ? 7.111 10.746 -8.395 1.00 86.81 86 PRO A N 1
ATOM 658 C CA . PRO A 1 86 ? 8.121 10.124 -7.545 1.00 86.81 86 PRO A CA 1
ATOM 659 C C . PRO A 1 86 ? 8.133 8.606 -7.754 1.00 86.81 86 PRO A C 1
ATOM 661 O O . PRO A 1 86 ? 7.082 8.009 -7.989 1.00 86.81 86 PRO A O 1
ATOM 664 N N . THR A 1 87 ? 9.308 7.983 -7.662 1.00 88.00 87 THR A N 1
ATOM 665 C CA . THR A 1 87 ? 9.442 6.515 -7.676 1.00 88.00 87 THR A CA 1
ATOM 666 C C . THR A 1 87 ? 9.613 5.950 -6.276 1.00 88.00 87 THR A C 1
ATOM 668 O O . THR A 1 87 ? 9.876 6.692 -5.330 1.00 88.00 87 THR A O 1
ATOM 671 N N . PHE A 1 88 ? 9.531 4.629 -6.134 1.00 86.81 88 PHE A N 1
ATOM 672 C CA . PHE A 1 88 ? 9.909 3.952 -4.900 1.00 86.81 88 PHE A CA 1
ATOM 673 C C . PHE A 1 88 ? 10.451 2.543 -5.112 1.00 86.81 88 PHE A C 1
ATOM 675 O O . PHE A 1 88 ? 10.305 1.915 -6.163 1.00 86.81 88 PHE A O 1
ATOM 682 N N . ASP A 1 89 ? 11.096 2.048 -4.062 1.00 86.81 89 ASP A N 1
ATOM 683 C CA . ASP A 1 89 ? 11.577 0.681 -4.002 1.00 86.81 89 ASP A CA 1
ATOM 684 C C . ASP A 1 89 ? 10.465 -0.245 -3.490 1.00 86.81 89 ASP A C 1
ATOM 686 O O . ASP A 1 89 ? 9.869 -0.013 -2.439 1.00 86.81 89 ASP A O 1
ATOM 690 N N . MET A 1 90 ? 10.196 -1.315 -4.232 1.00 89.50 90 MET A N 1
ATOM 691 C CA . MET A 1 90 ? 9.192 -2.327 -3.932 1.00 89.50 90 MET A CA 1
ATOM 692 C C . MET A 1 90 ? 9.772 -3.705 -4.206 1.00 89.50 90 MET A C 1
ATOM 694 O O . MET A 1 90 ? 10.413 -3.925 -5.228 1.00 89.50 90 MET A O 1
ATOM 698 N N . PHE A 1 91 ? 9.451 -4.672 -3.357 1.00 90.25 91 PHE A N 1
ATOM 699 C CA . PHE A 1 91 ? 9.606 -6.078 -3.692 1.00 90.25 91 PHE A CA 1
ATOM 700 C C . PHE A 1 91 ? 8.407 -6.877 -3.184 1.00 90.25 91 PHE A C 1
ATOM 702 O O . PHE A 1 91 ? 7.753 -6.483 -2.221 1.00 90.25 91 PHE A O 1
ATOM 709 N N . THR A 1 92 ? 8.109 -7.997 -3.837 1.00 89.12 92 THR A N 1
ATOM 710 C CA . THR A 1 92 ? 7.003 -8.887 -3.467 1.00 89.12 92 THR A CA 1
ATOM 711 C C . THR A 1 92 ? 7.554 -10.226 -2.999 1.00 89.12 92 THR A C 1
ATOM 713 O O . THR A 1 92 ? 8.417 -10.811 -3.652 1.00 89.12 92 THR A O 1
ATOM 716 N N . ILE A 1 93 ? 7.063 -10.724 -1.862 1.00 83.25 93 ILE A N 1
ATOM 717 C CA . ILE A 1 93 ? 7.422 -12.040 -1.323 1.00 83.25 93 ILE A CA 1
ATOM 718 C C . ILE A 1 93 ? 6.230 -12.979 -1.495 1.00 83.25 93 ILE A C 1
ATOM 720 O O . ILE A 1 93 ? 5.139 -12.707 -1.004 1.00 83.25 93 ILE A O 1
ATOM 724 N N . GLY A 1 94 ? 6.448 -14.099 -2.177 1.00 81.25 94 GLY A N 1
ATOM 725 C CA . GLY A 1 94 ? 5.477 -15.177 -2.326 1.00 81.25 94 GLY A CA 1
ATOM 726 C C . GLY A 1 94 ? 5.725 -16.353 -1.378 1.00 81.25 94 GLY A C 1
ATOM 727 O O . GLY A 1 94 ? 6.575 -16.317 -0.483 1.00 81.25 94 GLY A O 1
ATOM 728 N N . ARG A 1 95 ? 4.992 -17.449 -1.615 1.00 78.44 95 ARG A N 1
ATOM 729 C CA . ARG A 1 95 ? 5.091 -18.700 -0.845 1.00 78.44 95 ARG A CA 1
ATOM 730 C C . ARG A 1 95 ? 6.547 -19.164 -0.706 1.00 78.44 95 ARG A C 1
ATOM 732 O O . ARG A 1 95 ? 7.274 -19.250 -1.694 1.00 78.44 95 ARG A O 1
ATOM 739 N N . GLY A 1 96 ? 6.949 -19.486 0.525 1.00 80.81 96 GLY A N 1
ATOM 740 C CA . GLY A 1 96 ? 8.305 -19.950 0.839 1.00 80.81 96 GLY A CA 1
ATOM 741 C C . GLY A 1 96 ? 9.373 -18.851 0.845 1.00 80.81 96 GLY A C 1
ATOM 742 O O . GLY A 1 96 ? 10.552 -19.169 0.762 1.00 80.81 96 GLY A O 1
ATOM 743 N N . GLY A 1 97 ? 8.988 -17.570 0.905 1.00 80.81 97 GLY A N 1
ATOM 744 C CA . GLY A 1 97 ? 9.939 -16.455 0.958 1.00 80.81 97 GLY A CA 1
ATOM 745 C C . GLY A 1 97 ? 10.501 -16.041 -0.405 1.00 80.81 97 GLY A C 1
ATOM 746 O O . GLY A 1 97 ? 11.407 -15.213 -0.473 1.00 80.81 97 GLY A O 1
ATOM 747 N N . ARG A 1 98 ? 9.982 -16.603 -1.506 1.00 85.56 98 ARG A N 1
ATOM 748 C CA . ARG A 1 98 ? 10.475 -16.307 -2.856 1.00 85.56 98 ARG A CA 1
ATOM 749 C C . ARG A 1 98 ? 10.141 -14.872 -3.247 1.00 85.56 98 ARG A C 1
ATOM 751 O O . ARG A 1 98 ? 8.968 -14.516 -3.310 1.00 85.56 98 ARG A O 1
ATOM 758 N N . ILE A 1 99 ? 11.160 -14.091 -3.593 1.00 87.50 99 ILE A N 1
ATOM 759 C CA . ILE A 1 99 ? 10.977 -12.733 -4.108 1.00 87.50 99 ILE A CA 1
ATOM 760 C C . ILE A 1 99 ? 10.651 -12.810 -5.602 1.00 87.50 99 ILE A C 1
ATOM 762 O O . ILE A 1 99 ? 11.508 -13.200 -6.395 1.00 87.50 99 ILE A O 1
ATOM 766 N N . ALA A 1 100 ? 9.411 -12.499 -5.980 1.00 87.81 100 ALA A N 1
ATOM 767 C CA . ALA A 1 100 ? 8.959 -12.582 -7.373 1.00 87.81 100 ALA A CA 1
ATOM 768 C C . ALA A 1 100 ? 9.247 -11.298 -8.166 1.00 87.81 100 ALA A C 1
ATOM 770 O O . ALA A 1 100 ? 9.441 -11.357 -9.376 1.00 87.81 100 ALA A O 1
ATOM 771 N N . TYR A 1 101 ? 9.310 -10.159 -7.478 1.00 91.25 101 TYR A N 1
ATOM 772 C CA . TYR A 1 101 ? 9.630 -8.851 -8.039 1.00 91.25 101 TYR A CA 1
ATOM 773 C C . TYR A 1 101 ? 10.451 -8.051 -7.021 1.00 91.25 101 TYR A C 1
ATOM 775 O O . TYR A 1 101 ? 10.174 -8.156 -5.829 1.00 91.25 101 TYR A O 1
ATOM 783 N N . ASP A 1 102 ? 11.454 -7.288 -7.467 1.00 92.62 102 ASP A N 1
ATOM 784 C CA . ASP A 1 102 ? 12.286 -6.416 -6.620 1.00 92.62 102 ASP A CA 1
ATOM 785 C C . ASP A 1 102 ? 12.826 -5.227 -7.427 1.00 92.62 102 ASP A C 1
ATOM 787 O O . ASP A 1 102 ? 13.867 -5.340 -8.077 1.00 92.62 102 ASP A O 1
ATOM 791 N N . SER A 1 103 ? 12.134 -4.085 -7.376 1.00 90.75 103 SER A N 1
ATOM 792 C CA . SER A 1 103 ? 12.454 -2.879 -8.153 1.00 90.75 103 SER A CA 1
ATOM 793 C C . SER A 1 103 ? 13.828 -2.286 -7.835 1.00 90.75 103 SER A C 1
ATOM 795 O O . SER A 1 103 ? 14.389 -1.570 -8.659 1.00 90.75 103 SER A O 1
ATOM 797 N N . ARG A 1 104 ? 14.444 -2.637 -6.699 1.00 87.88 104 ARG A N 1
ATOM 798 C CA . ARG A 1 104 ? 15.818 -2.213 -6.368 1.00 87.88 104 ARG A CA 1
ATOM 799 C C . ARG A 1 104 ? 16.857 -2.782 -7.330 1.00 87.88 104 ARG A C 1
ATOM 801 O O . ARG A 1 104 ? 17.970 -2.271 -7.400 1.00 87.88 104 ARG A O 1
ATOM 808 N N . LYS A 1 105 ? 16.509 -3.857 -8.043 1.00 90.56 105 LYS A N 1
ATOM 809 C CA . LYS A 1 105 ? 17.356 -4.504 -9.054 1.00 90.56 105 LYS A CA 1
ATOM 810 C C . LYS A 1 105 ? 17.170 -3.914 -10.454 1.00 90.56 105 LYS A C 1
ATOM 812 O O . LYS A 1 105 ? 17.853 -4.350 -11.375 1.00 90.56 105 LYS A O 1
ATOM 817 N N . HIS A 1 106 ? 16.254 -2.962 -10.613 1.00 88.81 106 HIS A N 1
ATOM 818 C CA . HIS A 1 106 ? 15.931 -2.329 -11.885 1.00 88.81 106 HIS A CA 1
ATOM 819 C C . HIS A 1 106 ? 16.587 -0.942 -12.002 1.00 88.81 106 HIS A C 1
ATOM 821 O O . HIS A 1 106 ? 16.859 -0.297 -10.980 1.00 88.81 106 HIS A O 1
ATOM 827 N N . PRO A 1 107 ? 16.865 -0.472 -13.232 1.00 87.94 107 PRO A N 1
ATOM 828 C CA . PRO A 1 107 ? 17.316 0.897 -13.460 1.00 87.94 107 PRO A CA 1
ATOM 829 C C . PRO A 1 107 ? 16.239 1.911 -13.042 1.00 87.94 107 PRO A C 1
ATOM 831 O O . PRO A 1 107 ? 15.069 1.568 -12.892 1.00 87.94 107 PRO A O 1
ATOM 834 N N . ALA A 1 108 ? 16.640 3.172 -12.850 1.00 82.44 108 ALA A N 1
ATOM 835 C CA . ALA A 1 108 ? 15.761 4.226 -12.335 1.00 82.44 108 ALA A CA 1
ATOM 836 C C . ALA A 1 108 ? 14.484 4.424 -13.171 1.00 82.44 108 ALA A C 1
ATOM 838 O O . ALA A 1 108 ? 13.416 4.602 -12.592 1.00 82.44 108 ALA A O 1
ATOM 839 N N . ASP A 1 109 ? 14.589 4.326 -14.498 1.00 85.44 109 ASP A N 1
ATOM 840 C CA . ASP A 1 109 ? 13.465 4.521 -15.425 1.00 85.44 109 ASP A CA 1
ATOM 841 C C . ASP A 1 109 ? 12.429 3.385 -15.369 1.00 85.44 109 ASP A C 1
ATOM 843 O O . ASP A 1 109 ? 11.272 3.584 -15.730 1.00 85.44 109 ASP A O 1
ATOM 847 N N . ASP A 1 110 ? 12.826 2.221 -14.850 1.00 85.94 110 ASP A N 1
ATOM 848 C CA . ASP A 1 110 ? 11.963 1.049 -14.679 1.00 85.94 110 ASP A CA 1
ATOM 849 C C . ASP A 1 110 ? 11.392 0.953 -13.253 1.00 85.94 110 ASP A C 1
ATOM 851 O O . ASP A 1 110 ? 10.660 0.009 -12.926 1.00 85.94 110 ASP A O 1
ATOM 855 N N . LYS A 1 111 ? 11.746 1.891 -12.361 1.00 88.75 111 LYS A N 1
ATOM 856 C CA . LYS A 1 111 ? 11.234 1.881 -10.989 1.00 88.75 111 LYS A CA 1
ATOM 857 C C . LYS A 1 111 ? 9.753 2.260 -10.966 1.00 88.75 111 LYS A C 1
ATOM 859 O O . LYS A 1 111 ? 9.338 3.191 -11.653 1.00 88.75 111 LYS A O 1
ATOM 864 N N . PRO A 1 112 ? 8.942 1.598 -10.127 1.00 89.12 112 PRO A N 1
ATOM 865 C CA . PRO A 1 112 ? 7.531 1.923 -10.012 1.00 89.12 112 PRO A CA 1
ATOM 866 C C . PRO A 1 112 ? 7.350 3.307 -9.381 1.00 89.12 112 PRO A C 1
ATOM 868 O O . PRO A 1 112 ? 8.024 3.659 -8.412 1.00 89.12 112 PRO A O 1
ATOM 871 N N . SER A 1 113 ? 6.396 4.077 -9.903 1.00 87.06 113 SER A N 1
ATOM 872 C CA . SER A 1 113 ? 5.901 5.308 -9.268 1.00 87.06 113 SER A CA 1
ATOM 873 C C . SER A 1 113 ? 4.626 5.111 -8.450 1.00 87.06 113 SER A C 1
ATOM 875 O O . SER A 1 113 ? 4.230 5.996 -7.692 1.00 87.06 113 SER A O 1
ATOM 877 N N . ILE A 1 114 ? 3.968 3.963 -8.622 1.00 85.62 114 ILE A N 1
ATOM 878 C CA . ILE A 1 114 ? 2.751 3.551 -7.920 1.00 85.62 114 ILE A CA 1
ATOM 879 C C . ILE A 1 114 ? 2.700 2.021 -7.855 1.00 85.62 114 ILE A C 1
ATOM 881 O O . ILE A 1 114 ? 3.149 1.347 -8.783 1.00 85.62 114 ILE A O 1
ATOM 885 N N . THR A 1 115 ? 2.140 1.482 -6.775 1.00 89.56 115 THR A N 1
ATOM 886 C CA . THR A 1 115 ? 1.809 0.058 -6.649 1.00 89.56 115 THR A CA 1
ATOM 887 C C . THR A 1 115 ? 0.316 -0.059 -6.493 1.00 89.56 115 THR A C 1
ATOM 889 O O . THR 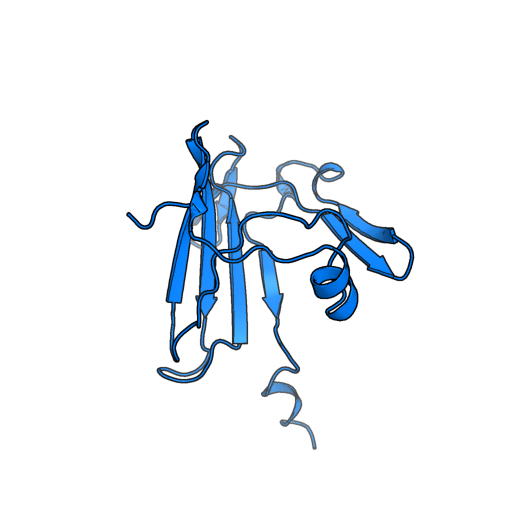A 1 115 ? -0.241 0.516 -5.563 1.00 89.56 115 THR A O 1
ATOM 892 N N . VAL A 1 116 ? -0.304 -0.837 -7.374 1.00 86.19 116 VAL A N 1
ATOM 893 C CA . VAL A 1 116 ? -1.736 -1.123 -7.334 1.00 86.19 116 VAL A CA 1
ATOM 894 C C . VAL A 1 116 ? -1.936 -2.559 -6.858 1.00 86.19 116 VAL A C 1
ATOM 896 O O . VAL A 1 116 ? -1.415 -3.493 -7.469 1.00 86.19 116 VAL A O 1
ATOM 899 N N . ILE A 1 117 ? -2.674 -2.742 -5.764 1.00 87.75 117 ILE A N 1
ATOM 900 C CA . ILE A 1 117 ? -3.067 -4.053 -5.233 1.00 87.75 117 ILE A CA 1
ATOM 901 C C . ILE A 1 117 ? -4.540 -4.284 -5.559 1.00 87.75 117 ILE A C 1
ATOM 903 O O . ILE A 1 117 ? -5.399 -3.512 -5.139 1.00 87.75 117 ILE A O 1
ATOM 907 N N . LEU A 1 118 ? -4.836 -5.365 -6.278 1.00 87.44 118 LEU A N 1
ATOM 908 C CA . LEU A 1 118 ? -6.205 -5.789 -6.574 1.00 87.44 118 LEU A CA 1
ATOM 909 C C . LEU A 1 118 ? -6.722 -6.694 -5.449 1.00 87.44 118 LEU A C 1
ATOM 911 O O . LEU A 1 118 ? -6.018 -7.605 -5.015 1.00 87.44 118 LEU A O 1
ATOM 915 N N . LEU A 1 119 ? -7.944 -6.442 -4.970 1.00 83.88 119 LEU A N 1
ATOM 916 C CA . LEU A 1 119 ? -8.488 -7.086 -3.762 1.00 83.88 119 LEU A CA 1
ATOM 917 C C . LEU A 1 119 ? -9.372 -8.314 -4.034 1.00 83.88 119 LEU A C 1
ATOM 919 O O . LEU A 1 119 ? -9.902 -8.917 -3.103 1.00 83.88 119 LEU A O 1
ATOM 923 N N . GLY A 1 120 ? -9.557 -8.697 -5.292 1.00 76.00 120 GLY A N 1
ATOM 924 C CA . GLY A 1 120 ? -10.408 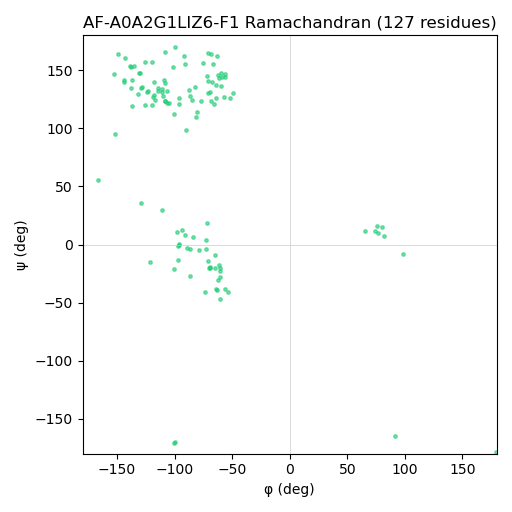-9.820 -5.668 1.00 76.00 120 GLY A CA 1
ATOM 925 C C . GLY A 1 120 ? -10.453 -10.017 -7.179 1.00 76.00 120 GLY A C 1
ATOM 926 O O . GLY A 1 120 ? -9.784 -9.275 -7.902 1.00 76.00 120 GLY A O 1
ATOM 927 N N . PRO A 1 121 ? -11.228 -11.002 -7.660 1.00 66.38 121 PRO A N 1
ATOM 928 C CA . PRO A 1 121 ? -11.448 -11.179 -9.086 1.00 66.38 121 PRO A CA 1
ATOM 929 C C . PRO A 1 121 ? -12.069 -9.913 -9.683 1.00 66.38 121 PRO A C 1
ATOM 931 O O . PRO A 1 121 ? -12.857 -9.212 -9.031 1.00 66.38 121 PRO A O 1
ATOM 934 N N . ASP A 1 122 ? -11.664 -9.606 -10.908 1.00 57.84 122 ASP A N 1
ATOM 935 C CA . ASP A 1 122 ? -12.220 -8.503 -11.669 1.00 57.84 122 ASP A CA 1
ATOM 936 C C . ASP A 1 122 ? -13.652 -8.883 -12.085 1.00 57.84 122 ASP A C 1
ATOM 938 O O . ASP A 1 122 ? -13.885 -9.972 -12.605 1.00 57.84 122 ASP A O 1
ATOM 942 N N . ASP A 1 123 ? -14.640 -8.011 -11.862 1.00 55.09 123 ASP A N 1
ATOM 943 C CA . ASP A 1 123 ? -16.011 -8.254 -12.357 1.00 55.09 123 ASP A CA 1
ATOM 944 C C . ASP A 1 123 ? -16.044 -8.252 -13.906 1.00 55.09 123 ASP A C 1
ATOM 946 O O . ASP A 1 123 ? -17.063 -8.584 -14.515 1.00 55.09 123 ASP A O 1
ATOM 950 N N . SER A 1 124 ? -14.943 -7.858 -14.559 1.00 54.75 124 SER A N 1
ATOM 951 C CA . SER A 1 124 ? -14.768 -7.918 -16.009 1.00 54.75 124 SER A CA 1
ATOM 952 C C . SER A 1 124 ? -14.647 -9.353 -16.558 1.00 54.75 124 SER A C 1
ATOM 954 O O . SER A 1 124 ? -15.006 -9.563 -17.717 1.00 54.75 124 SER A O 1
ATOM 956 N N . ASP A 1 125 ? -14.297 -10.344 -15.725 1.00 47.81 125 ASP A N 1
ATOM 957 C CA . ASP A 1 125 ? -14.222 -11.769 -16.104 1.00 47.81 125 ASP A CA 1
ATOM 958 C C . ASP A 1 125 ? -15.606 -12.430 -16.310 1.00 47.81 125 ASP A C 1
ATOM 960 O O . ASP A 1 125 ? -15.693 -13.580 -16.733 1.00 47.81 125 ASP A O 1
ATOM 964 N N . GLN A 1 126 ? -16.718 -11.724 -16.059 1.00 45.91 126 GLN A N 1
ATOM 965 C CA . GLN A 1 126 ? -18.083 -12.216 -16.330 1.00 45.91 126 GLN A CA 1
ATOM 966 C C . GLN A 1 126 ? -18.625 -11.862 -17.726 1.00 45.91 126 GLN A C 1
ATOM 968 O O . GLN A 1 126 ? -19.804 -12.084 -17.994 1.00 45.91 126 GLN A O 1
ATOM 973 N N . ARG A 1 127 ? -17.810 -11.307 -18.633 1.00 45.84 127 ARG A N 1
ATOM 974 C CA . ARG A 1 127 ? -18.264 -11.005 -20.006 1.00 45.84 127 ARG A CA 1
ATOM 975 C C . ARG A 1 127 ? -18.136 -12.156 -21.007 1.00 45.84 127 ARG A C 1
ATOM 977 O O . ARG A 1 127 ? -18.648 -11.995 -22.108 1.00 45.84 127 ARG A O 1
ATOM 984 N N . ASP A 1 128 ? -17.573 -13.299 -20.611 1.00 43.41 128 ASP A N 1
ATOM 985 C CA . ASP A 1 128 ? -17.383 -14.472 -21.484 1.00 43.41 128 ASP A CA 1
ATOM 986 C C . ASP A 1 128 ? -17.911 -15.798 -20.877 1.00 43.41 128 ASP A C 1
ATOM 988 O O . ASP A 1 128 ? -17.333 -16.863 -21.104 1.00 43.41 128 ASP A O 1
ATOM 992 N N . ALA A 1 129 ? -19.021 -15.759 -20.125 1.00 38.34 129 ALA A N 1
ATOM 993 C CA . ALA A 1 129 ? -19.761 -16.955 -19.688 1.00 38.34 129 ALA A CA 1
ATOM 994 C C . ALA A 1 129 ? -21.212 -16.953 -20.190 1.00 38.34 129 ALA A C 1
ATOM 996 O O . ALA A 1 129 ? -21.878 -15.899 -20.070 1.00 38.34 129 ALA A O 1
#

Nearest PDB structures (foldseek):
  8v5r-assembly1_C  TM=3.940E-01  e=2.396E+00  Homo sapiens
  8v54-assembly1_B  TM=3.884E-01  e=3.358E+00  Homo sapiens
  8v5r-assembly1_B  TM=3.940E-01  e=3.759E+00  Homo sapiens
  8udl-assembly1_B  TM=3.928E-01  e=3.759E+00  Homo sapiens

pLDDT: mean 83.65, std 11.42, range [38.34, 95.88]

Sequence (129 aa):
MADITQLPVMRASDAEAIGFARFNDVPTFPLDIPDGDFTISMKTTDGRRMTIFFGAYRRGAPPRFVDIQYHDNGTMISNANGGMSPTFDMFTIGRGGRIAYDSRKHPADDKPSITVILLGPDDSDQRDA

Mean predicted aligned error: 7.94 Å

Radius of gyration: 17.48 Å; Cα contacts (8 Å, |Δi|>4): 217; chains: 1; bounding box: 38×36×45 Å